Protein AF-A0A962X507-F1 (afdb_monomer_lite)

Secondary structure (DSSP, 8-state):
-THHHHHHTS-TTSHHHHHHHHHHHHHHH-TTTTTTT-------SS-SS--GGGSS---GGG-

Sequence (63 aa):
CGLQQLLAESDPEDVRQHLQLMQEAKRLTLPTEMGERFKVLAMSRGLAAQPIGFSLRDLRGRL

Structure (mmCIF, N/CA/C/O backbone):
data_AF-A0A962X507-F1
#
_entry.id   AF-A0A962X507-F1
#
loop_
_atom_site.group_PDB
_atom_site.id
_atom_site.type_symbol
_atom_site.label_atom_id
_atom_site.label_alt_id
_atom_site.label_comp_id
_atom_site.label_asym_id
_atom_site.label_entity_id
_atom_site.label_seq_id
_atom_site.pdbx_PDB_ins_code
_atom_site.Cartn_x
_atom_site.Cartn_y
_atom_site.Cartn_z
_atom_site.occupancy
_atom_site.B_iso_or_equiv
_atom_site.auth_seq_id
_atom_site.auth_comp_id
_atom_site.auth_asym_id
_atom_site.auth_atom_id
_atom_site.pdbx_PDB_model_num
ATOM 1 N N . CYS A 1 1 ? -5.012 1.951 -1.888 1.00 75.69 1 CYS A N 1
ATOM 2 C CA . CYS A 1 1 ? -3.936 2.957 -2.048 1.00 75.69 1 CYS A CA 1
ATOM 3 C C . CYS A 1 1 ? -3.197 2.676 -3.355 1.00 75.69 1 CYS A C 1
ATOM 5 O O . CYS A 1 1 ? -3.085 1.518 -3.722 1.00 75.69 1 CYS A O 1
ATOM 7 N N . GLY A 1 2 ? -2.794 3.716 -4.089 1.00 90.12 2 GLY A N 1
ATOM 8 C CA . GLY A 1 2 ? -2.518 3.656 -5.534 1.00 90.12 2 GLY A CA 1
ATOM 9 C C . GLY A 1 2 ? -1.144 3.136 -5.978 1.00 90.12 2 GLY A C 1
ATOM 10 O O . GLY A 1 2 ? -0.717 3.470 -7.076 1.00 90.12 2 GLY A O 1
ATOM 11 N N . LEU A 1 3 ? -0.410 2.401 -5.135 1.00 91.50 3 LEU A N 1
ATOM 12 C CA . LEU A 1 3 ? 0.983 2.037 -5.432 1.00 91.50 3 LEU A CA 1
ATOM 13 C C . LEU A 1 3 ? 1.084 1.135 -6.669 1.00 91.50 3 LEU A C 1
ATOM 15 O O . LEU A 1 3 ? 1.944 1.348 -7.511 1.00 91.50 3 LEU A O 1
ATOM 19 N N . GLN A 1 4 ? 0.186 0.157 -6.805 1.00 88.81 4 GLN A N 1
ATOM 20 C CA . GLN A 1 4 ? 0.157 -0.732 -7.967 1.00 88.81 4 GLN A CA 1
ATOM 21 C C . GLN A 1 4 ? -0.152 0.027 -9.261 1.00 88.81 4 GLN A C 1
ATOM 23 O O . GLN A 1 4 ? 0.427 -0.289 -10.294 1.00 88.81 4 GLN A O 1
ATOM 28 N N . GLN A 1 5 ? -1.027 1.035 -9.205 1.00 92.38 5 GLN A N 1
ATOM 29 C CA . GLN A 1 5 ? -1.337 1.886 -10.353 1.00 92.38 5 GLN A CA 1
ATOM 30 C C . GLN A 1 5 ? -0.114 2.696 -10.790 1.00 92.38 5 GLN A C 1
ATOM 32 O O . GLN A 1 5 ? 0.249 2.643 -11.956 1.00 92.38 5 GLN A O 1
ATOM 37 N N . LEU A 1 6 ? 0.576 3.347 -9.847 1.00 91.56 6 LEU A N 1
ATOM 38 C CA . LEU A 1 6 ? 1.799 4.110 -10.140 1.00 91.56 6 LEU A CA 1
ATOM 39 C C . LEU A 1 6 ? 2.894 3.238 -10.764 1.00 91.56 6 LEU A C 1
ATOM 41 O O . LEU A 1 6 ? 3.635 3.672 -11.637 1.00 91.56 6 LEU A O 1
ATOM 45 N N . LEU A 1 7 ? 2.994 1.985 -10.325 1.00 91.62 7 LEU A N 1
ATOM 46 C CA . LEU A 1 7 ? 3.918 1.020 -10.907 1.00 91.62 7 LEU A CA 1
ATOM 47 C C . LEU A 1 7 ? 3.515 0.590 -12.322 1.00 91.62 7 LEU A C 1
ATOM 49 O O . LEU A 1 7 ? 4.384 0.406 -13.169 1.00 91.62 7 LEU A O 1
ATOM 53 N N . ALA A 1 8 ? 2.217 0.438 -12.587 1.00 90.31 8 ALA A N 1
ATOM 54 C CA . ALA A 1 8 ? 1.699 0.093 -13.909 1.00 90.31 8 ALA A CA 1
ATOM 55 C C . ALA A 1 8 ? 1.847 1.234 -14.931 1.00 90.31 8 ALA A C 1
ATOM 57 O O . ALA A 1 8 ? 1.844 0.973 -16.128 1.00 90.31 8 ALA A O 1
ATOM 58 N N . GLU A 1 9 ? 1.992 2.476 -14.466 1.00 91.50 9 GLU A N 1
ATOM 59 C CA . GLU A 1 9 ? 2.271 3.652 -15.302 1.00 91.50 9 GLU A CA 1
ATOM 60 C C . GLU A 1 9 ? 3.742 3.748 -15.741 1.00 91.50 9 GLU A C 1
ATOM 62 O O . GLU A 1 9 ? 4.067 4.565 -16.601 1.00 91.50 9 GLU A O 1
ATOM 67 N N . SER A 1 10 ? 4.640 2.937 -15.169 1.00 89.31 10 SER A N 1
ATOM 68 C CA . SER A 1 10 ? 6.042 2.916 -15.598 1.00 89.31 10 SER A CA 1
ATOM 69 C C . SER A 1 10 ? 6.195 2.302 -16.990 1.00 89.31 10 SER A C 1
ATOM 71 O O . SER A 1 10 ? 5.559 1.295 -17.303 1.00 89.31 10 SER A O 1
ATOM 73 N N . ASP A 1 11 ? 7.053 2.905 -17.814 1.00 87.94 11 ASP A N 1
ATOM 74 C CA . ASP A 1 11 ? 7.321 2.431 -19.170 1.00 87.94 11 ASP A CA 1
ATOM 75 C C . ASP A 1 11 ? 8.096 1.099 -19.124 1.00 87.94 11 ASP A C 1
ATOM 77 O O . ASP A 1 11 ? 9.222 1.071 -18.615 1.00 87.94 11 ASP A O 1
ATOM 81 N N . PRO A 1 12 ? 7.527 -0.015 -19.621 1.00 79.19 12 PRO A N 1
ATOM 82 C CA . PRO A 1 12 ? 8.231 -1.292 -19.659 1.00 79.19 12 PRO A CA 1
ATOM 8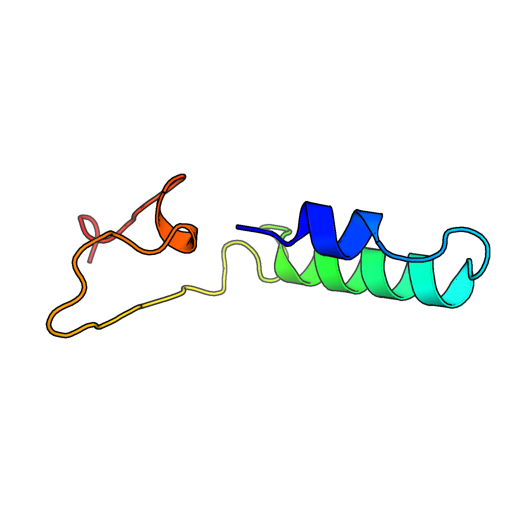3 C C . PRO A 1 12 ? 9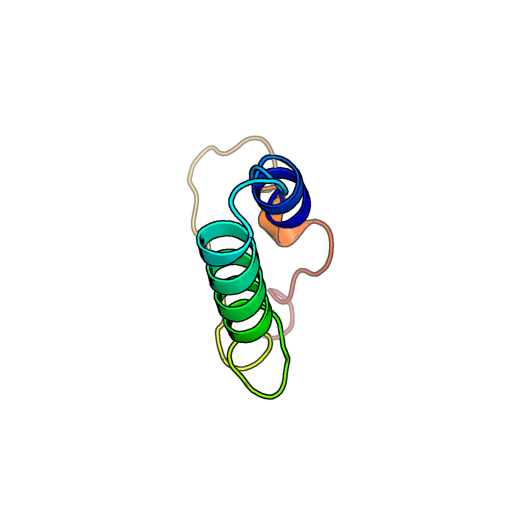.419 -1.297 -20.635 1.00 79.19 12 PRO A C 1
ATOM 85 O O . PRO A 1 12 ? 10.314 -2.129 -20.471 1.00 79.19 12 PRO A O 1
ATOM 88 N N . GLU A 1 13 ? 9.461 -0.384 -21.612 1.00 88.12 13 GLU A N 1
ATOM 89 C CA . GLU A 1 13 ? 10.562 -0.279 -22.576 1.00 88.12 13 GLU A CA 1
ATOM 90 C C . GLU A 1 13 ? 11.805 0.385 -21.955 1.00 88.12 13 GLU A C 1
ATOM 92 O O . GLU A 1 13 ? 12.935 0.067 -22.336 1.00 88.12 13 GLU A O 1
ATOM 97 N N . ASP A 1 14 ? 11.637 1.208 -20.910 1.00 92.00 14 ASP A N 1
ATOM 98 C CA . ASP A 1 14 ? 12.736 1.590 -20.016 1.00 92.00 14 ASP A CA 1
ATOM 99 C C . ASP A 1 14 ? 12.925 0.527 -18.925 1.00 92.00 14 ASP A C 1
ATOM 101 O O . ASP A 1 14 ? 12.636 0.708 -17.738 1.00 92.00 14 ASP A O 1
ATOM 105 N N . VAL A 1 15 ? 13.458 -0.623 -19.342 1.00 90.62 15 VAL A N 1
ATOM 106 C CA . VAL A 1 15 ? 13.677 -1.792 -18.478 1.00 90.62 15 VAL A CA 1
ATOM 107 C C . VAL A 1 15 ? 14.484 -1.436 -17.225 1.00 90.62 15 VAL A C 1
ATOM 109 O O . VAL A 1 15 ? 14.228 -1.976 -16.146 1.00 90.62 15 VAL A O 1
ATOM 112 N N . ARG A 1 16 ? 15.468 -0.532 -17.331 1.00 93.19 16 ARG A N 1
ATOM 113 C CA . ARG A 1 16 ? 16.300 -0.151 -16.181 1.00 93.19 16 ARG A CA 1
ATOM 114 C C . ARG A 1 16 ? 15.464 0.602 -15.155 1.00 93.19 16 ARG A C 1
ATOM 116 O O . ARG A 1 16 ? 15.504 0.235 -13.979 1.00 93.19 16 ARG A O 1
ATOM 123 N N . GLN A 1 17 ? 14.732 1.623 -15.589 1.00 92.06 17 GLN A N 1
ATOM 124 C CA . GLN A 1 17 ? 13.890 2.412 -14.700 1.00 92.06 17 GLN A CA 1
ATOM 125 C C . GLN A 1 17 ? 12.759 1.559 -14.113 1.00 92.06 17 GLN A C 1
ATOM 127 O O . GLN A 1 17 ? 12.536 1.582 -12.901 1.00 92.06 17 GLN A O 1
ATOM 132 N N . HIS A 1 18 ? 12.111 0.732 -14.935 1.00 91.69 18 HIS A N 1
ATOM 133 C CA . HIS A 1 18 ? 11.056 -0.178 -14.499 1.00 91.69 18 HIS A CA 1
ATOM 134 C C . HIS A 1 18 ? 11.543 -1.143 -13.404 1.00 91.69 18 HIS A C 1
ATOM 136 O O . HIS A 1 18 ? 10.917 -1.275 -12.349 1.00 91.69 18 HIS A O 1
ATOM 142 N N . LEU A 1 19 ? 12.703 -1.783 -13.598 1.00 93.12 19 LEU A N 1
ATOM 143 C CA . LEU A 1 19 ? 13.275 -2.699 -12.606 1.00 93.12 19 LEU A CA 1
ATOM 144 C C . LEU A 1 19 ? 13.659 -1.999 -11.299 1.00 93.12 19 LEU A C 1
ATOM 146 O O . LEU A 1 19 ? 13.496 -2.590 -10.229 1.00 93.12 19 LEU A O 1
ATOM 150 N N . GLN A 1 20 ? 14.152 -0.761 -11.366 1.00 94.81 20 GLN A N 1
ATOM 151 C CA . GLN A 1 20 ? 14.447 0.032 -10.171 1.00 94.81 20 GLN A CA 1
ATOM 152 C C . GLN A 1 20 ? 13.170 0.314 -9.371 1.00 94.81 20 GLN A C 1
ATOM 154 O O . GLN A 1 20 ? 13.118 -0.005 -8.182 1.00 94.81 20 GLN A O 1
ATOM 159 N N . LEU A 1 21 ? 12.107 0.784 -10.031 1.00 94.88 21 LEU A N 1
ATOM 160 C CA . LEU A 1 21 ? 10.812 1.039 -9.391 1.00 94.88 21 LEU A CA 1
ATOM 161 C C . LEU A 1 21 ? 10.218 -0.230 -8.761 1.00 94.88 21 LEU A C 1
ATOM 163 O O . LEU A 1 21 ? 9.706 -0.195 -7.639 1.00 94.88 21 LEU A O 1
ATOM 167 N N . MET A 1 22 ? 10.342 -1.379 -9.435 1.00 93.44 22 MET A N 1
ATOM 168 C CA . MET A 1 22 ? 9.922 -2.671 -8.884 1.00 93.44 22 MET A CA 1
ATOM 169 C C . MET A 1 22 ? 10.675 -3.035 -7.600 1.00 93.44 22 MET A C 1
ATOM 171 O O . MET A 1 22 ? 10.073 -3.542 -6.650 1.00 93.44 22 MET A O 1
ATOM 175 N N . GLN A 1 23 ? 11.992 -2.816 -7.558 1.00 94.81 23 GLN A N 1
ATOM 176 C CA . GLN A 1 23 ? 12.803 -3.116 -6.374 1.00 94.81 23 GLN A CA 1
ATOM 177 C C . GLN A 1 23 ? 12.451 -2.201 -5.201 1.00 94.81 23 GLN A C 1
ATOM 179 O O . GLN A 1 23 ? 12.296 -2.674 -4.074 1.00 94.81 23 GLN A O 1
ATOM 184 N N . GLU A 1 24 ? 12.261 -0.911 -5.460 1.00 95.12 24 GLU A N 1
ATOM 185 C CA . GLU A 1 24 ? 11.864 0.054 -4.435 1.00 95.12 24 GLU A CA 1
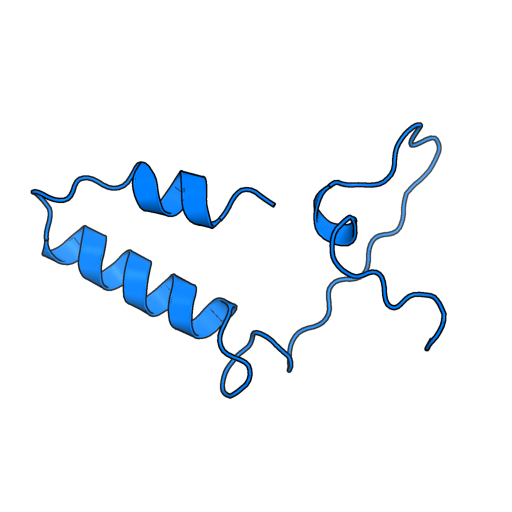ATOM 186 C C . GLU A 1 24 ? 10.485 -0.272 -3.854 1.00 95.12 24 GLU A C 1
ATOM 188 O O . GLU A 1 24 ? 10.310 -0.292 -2.633 1.00 95.12 24 GLU A O 1
ATOM 193 N N . ALA A 1 25 ? 9.521 -0.629 -4.705 1.00 95.69 25 ALA A N 1
ATOM 194 C CA . ALA A 1 25 ? 8.204 -1.054 -4.253 1.00 95.69 25 ALA A CA 1
ATOM 195 C C . ALA A 1 25 ? 8.252 -2.332 -3.407 1.00 95.69 25 ALA A C 1
ATOM 197 O O . ALA A 1 25 ? 7.563 -2.412 -2.385 1.00 95.69 25 ALA A O 1
ATOM 198 N N . LYS A 1 26 ? 9.079 -3.320 -3.781 1.00 94.88 26 LYS A N 1
ATOM 199 C CA . LYS A 1 26 ? 9.295 -4.528 -2.965 1.00 94.88 26 LYS A CA 1
ATOM 200 C C . LYS A 1 26 ? 9.809 -4.160 -1.580 1.00 94.88 26 LYS A C 1
ATOM 202 O O . LYS A 1 26 ? 9.198 -4.556 -0.591 1.00 94.88 26 LYS A O 1
ATOM 207 N N . ARG A 1 27 ? 10.825 -3.303 -1.505 1.00 96.31 27 ARG A N 1
ATOM 208 C CA . ARG A 1 27 ? 11.371 -2.838 -0.228 1.00 96.31 27 ARG A CA 1
ATOM 209 C C . ARG A 1 27 ? 10.334 -2.156 0.656 1.00 96.31 27 ARG A C 1
ATOM 211 O O . ARG A 1 27 ? 10.285 -2.419 1.859 1.00 96.31 27 ARG A O 1
ATOM 218 N N . LEU A 1 28 ? 9.481 -1.317 0.070 1.00 96.06 28 LEU A N 1
ATOM 219 C CA . LEU A 1 28 ? 8.418 -0.615 0.792 1.00 96.06 28 LEU A CA 1
ATOM 220 C C . LEU A 1 28 ? 7.306 -1.546 1.299 1.00 96.06 28 LEU A C 1
ATOM 222 O O . LEU A 1 28 ? 6.685 -1.246 2.317 1.00 96.06 28 LEU A O 1
ATOM 226 N N . THR A 1 29 ? 7.040 -2.655 0.605 1.00 93.69 29 THR A N 1
ATOM 227 C CA . THR A 1 29 ? 5.838 -3.480 0.830 1.00 93.69 29 THR A CA 1
ATOM 228 C C . THR A 1 29 ? 6.109 -4.845 1.454 1.00 93.69 29 THR A C 1
ATOM 230 O O . THR A 1 29 ? 5.208 -5.400 2.085 1.00 93.69 29 THR A O 1
ATOM 233 N N . LEU A 1 30 ? 7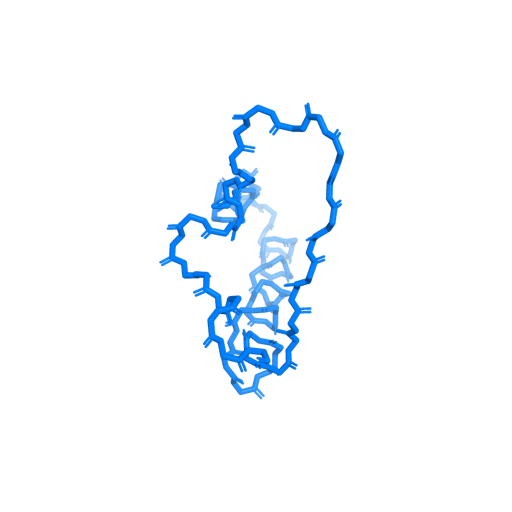.321 -5.395 1.335 1.00 95.69 30 LEU A N 1
ATOM 234 C CA . LEU A 1 30 ? 7.639 -6.715 1.872 1.00 95.69 30 LEU A CA 1
ATOM 235 C C . LEU A 1 30 ? 7.708 -6.699 3.408 1.00 95.69 30 LEU A C 1
ATOM 237 O O . LEU A 1 30 ? 8.386 -5.837 3.978 1.00 95.69 30 LEU A O 1
ATOM 241 N N . PRO A 1 31 ? 7.084 -7.678 4.098 1.00 92.50 31 PRO A N 1
ATOM 242 C CA . PRO A 1 31 ? 7.115 -7.771 5.560 1.00 92.50 31 PRO A CA 1
ATOM 243 C C . PRO A 1 31 ? 8.528 -7.836 6.147 1.00 92.50 31 PRO A C 1
ATOM 245 O O . PRO A 1 31 ? 8.807 -7.233 7.183 1.00 92.50 31 PRO A O 1
ATOM 248 N N . THR A 1 32 ? 9.435 -8.540 5.462 1.00 93.62 32 THR A N 1
ATOM 249 C CA . THR A 1 32 ? 10.842 -8.698 5.859 1.00 93.62 32 THR A CA 1
ATOM 250 C C . THR A 1 32 ? 11.648 -7.406 5.754 1.00 93.62 32 THR A C 1
ATOM 252 O O . THR A 1 32 ? 12.709 -7.304 6.369 1.00 93.6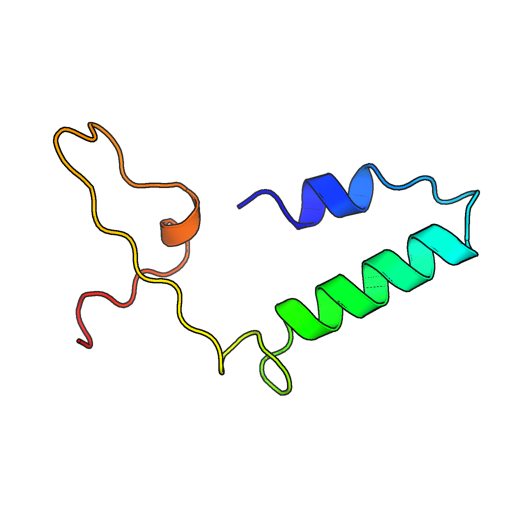2 32 THR A O 1
ATOM 255 N N . GLU A 1 33 ? 11.151 -6.427 4.998 1.00 94.69 33 GLU A N 1
ATOM 256 C CA . GLU A 1 33 ? 11.778 -5.127 4.798 1.00 94.69 33 GLU A CA 1
ATOM 257 C C . GLU A 1 33 ? 10.981 -4.047 5.534 1.00 94.69 33 GLU A C 1
ATOM 259 O O . GLU A 1 33 ? 11.076 -3.952 6.758 1.00 94.69 33 GLU A O 1
ATOM 264 N N . MET A 1 34 ? 10.209 -3.220 4.826 1.00 96.19 34 MET A N 1
ATOM 265 C CA . MET A 1 34 ? 9.501 -2.095 5.439 1.00 96.19 34 MET A CA 1
ATOM 266 C C . MET A 1 34 ? 8.010 -2.353 5.673 1.00 96.19 34 MET A C 1
ATOM 268 O O . MET A 1 34 ? 7.436 -1.713 6.553 1.00 96.19 34 MET A O 1
ATOM 272 N N . GLY A 1 35 ? 7.397 -3.302 4.962 1.00 93.69 35 GLY A N 1
ATOM 273 C CA . GLY A 1 35 ? 5.938 -3.443 4.865 1.00 93.69 35 GLY A CA 1
ATOM 274 C C . GLY A 1 35 ? 5.216 -3.692 6.189 1.00 93.69 35 GLY A C 1
ATOM 275 O O . GLY A 1 35 ? 4.087 -3.245 6.377 1.00 93.69 35 GLY A O 1
ATOM 276 N N . GLU A 1 36 ? 5.876 -4.355 7.140 1.00 93.12 36 GLU A N 1
ATOM 277 C CA . GLU A 1 36 ? 5.345 -4.528 8.497 1.00 93.12 36 GLU A CA 1
ATOM 278 C C . GLU A 1 36 ? 6.144 -3.785 9.566 1.00 93.12 36 GLU A C 1
ATOM 280 O O . GLU A 1 36 ? 5.634 -3.585 10.669 1.00 93.12 36 GLU A O 1
ATOM 285 N N . ARG A 1 37 ? 7.371 -3.346 9.268 1.00 93.56 37 ARG A N 1
ATOM 286 C CA . ARG A 1 37 ? 8.211 -2.616 10.230 1.00 93.56 37 ARG A CA 1
ATOM 287 C C . ARG A 1 37 ? 7.814 -1.150 10.339 1.00 93.56 37 ARG A C 1
ATOM 289 O O . ARG A 1 37 ? 7.875 -0.582 11.425 1.00 93.56 37 ARG A O 1
ATOM 296 N N . PHE A 1 38 ? 7.372 -0.552 9.237 1.00 94.38 38 PHE A N 1
ATOM 297 C CA . PHE A 1 38 ? 6.933 0.835 9.198 1.00 94.38 38 PHE A CA 1
ATOM 298 C C . PHE A 1 38 ? 5.429 0.913 9.433 1.00 94.38 38 PHE A C 1
ATOM 300 O O . PHE A 1 38 ? 4.648 0.116 8.914 1.00 94.38 38 PHE A O 1
ATOM 307 N N . LYS A 1 39 ? 5.021 1.878 10.256 1.00 93.06 39 LYS A N 1
ATOM 308 C CA . LYS A 1 39 ? 3.621 2.137 10.591 1.00 93.06 39 LYS A CA 1
ATOM 309 C C . LYS A 1 39 ? 3.255 3.529 10.110 1.00 93.06 39 LYS A C 1
ATOM 311 O O . LYS A 1 39 ? 4.067 4.446 10.182 1.00 93.06 39 LYS A O 1
ATOM 316 N N . VAL A 1 40 ? 2.028 3.674 9.631 1.00 93.50 40 VAL A N 1
ATOM 317 C CA . VAL A 1 40 ? 1.486 4.954 9.179 1.00 93.50 40 VAL A CA 1
ATOM 318 C C . VAL A 1 40 ? 0.420 5.383 10.174 1.00 93.50 40 VAL A C 1
ATOM 320 O O . VAL A 1 40 ? -0.505 4.624 10.461 1.00 93.50 40 VAL A O 1
ATOM 323 N N . LEU A 1 41 ? 0.554 6.600 10.694 1.00 94.06 41 LEU A N 1
ATOM 324 C CA . LEU A 1 41 ? -0.433 7.241 11.553 1.00 94.06 41 LEU A CA 1
ATOM 325 C C . LEU A 1 41 ? -0.960 8.481 10.836 1.00 94.06 41 LEU A C 1
ATOM 327 O O . LEU A 1 41 ? -0.190 9.236 10.247 1.00 94.06 41 LEU A O 1
ATOM 331 N N . ALA A 1 42 ? -2.271 8.692 10.889 1.00 92.50 42 ALA A N 1
ATOM 332 C CA . ALA A 1 42 ? -2.901 9.888 10.356 1.00 92.50 42 ALA A CA 1
ATOM 333 C C . ALA A 1 42 ? -3.762 10.547 11.431 1.00 92.50 42 ALA A C 1
ATOM 335 O O . ALA A 1 42 ? -4.528 9.883 12.127 1.00 92.50 42 ALA A O 1
ATOM 336 N N . MET A 1 43 ? -3.656 11.869 11.521 1.00 92.88 43 MET A N 1
ATOM 337 C CA . MET A 1 43 ? -4.512 12.719 12.336 1.00 92.88 43 MET A CA 1
ATOM 338 C C . MET A 1 43 ? -5.167 13.740 11.411 1.00 92.88 43 MET A C 1
ATOM 340 O O . MET A 1 43 ? -4.518 14.279 10.517 1.00 92.88 43 MET A O 1
ATOM 344 N N . SER A 1 44 ? -6.462 13.981 11.591 1.00 91.88 44 SER A N 1
ATOM 345 C CA . SER A 1 44 ? -7.227 14.876 10.721 1.00 91.88 44 SER A CA 1
ATOM 346 C C . SER A 1 44 ? -8.220 15.705 11.527 1.00 91.88 44 SER A C 1
ATOM 348 O O . SER A 1 44 ? -8.572 15.347 12.651 1.00 91.88 44 SER A O 1
ATOM 350 N N . ARG A 1 45 ? -8.676 16.819 10.949 1.00 95.25 45 ARG A N 1
ATOM 351 C CA . ARG A 1 45 ? -9.710 17.688 11.518 1.00 95.25 45 ARG A CA 1
ATOM 352 C C . ARG A 1 45 ? -10.708 18.041 10.424 1.00 95.25 45 ARG A C 1
ATOM 354 O O . ARG A 1 45 ? -10.298 18.534 9.380 1.00 95.25 45 ARG A O 1
ATOM 361 N N . GLY A 1 46 ? -11.995 17.807 10.670 1.00 94.12 46 GLY A N 1
ATOM 362 C CA . GLY A 1 46 ? -13.055 18.122 9.704 1.00 94.12 46 GLY A CA 1
ATOM 363 C C . GLY A 1 46 ? -13.002 17.289 8.418 1.00 94.12 46 GLY A C 1
ATOM 364 O O . GLY A 1 46 ? -13.517 17.724 7.394 1.00 94.12 46 GLY A O 1
ATOM 365 N N . LEU A 1 47 ? -12.366 16.113 8.444 1.00 92.56 47 LEU A N 1
ATOM 366 C CA . LEU A 1 47 ? -12.314 15.229 7.285 1.00 92.56 47 LEU A CA 1
ATOM 367 C C . LEU A 1 47 ? -13.599 14.394 7.217 1.00 92.56 47 LEU A C 1
ATOM 369 O O . LEU A 1 47 ? -13.893 13.635 8.137 1.00 92.56 47 LEU A O 1
ATOM 373 N N . ALA A 1 48 ? -14.360 14.541 6.131 1.00 89.00 48 ALA A N 1
ATOM 374 C CA . ALA A 1 48 ? -15.668 13.898 5.980 1.00 89.00 48 ALA A CA 1
ATOM 375 C C . ALA A 1 48 ? -15.592 12.381 5.723 1.00 89.00 48 ALA A C 1
ATOM 377 O O . ALA A 1 48 ? -16.538 11.660 6.026 1.00 89.00 48 ALA A O 1
ATOM 378 N N . ALA A 1 49 ? -14.482 11.892 5.165 1.00 87.38 49 ALA A N 1
ATOM 379 C CA . ALA A 1 49 ? -14.300 10.490 4.802 1.00 87.38 49 ALA A CA 1
ATOM 380 C C . ALA A 1 49 ? -12.944 9.959 5.274 1.00 87.38 49 ALA A C 1
ATOM 382 O O . ALA A 1 49 ? -11.960 10.695 5.355 1.00 87.38 49 ALA A O 1
ATOM 383 N N . GLN A 1 50 ? -12.881 8.658 5.560 1.00 85.88 50 GLN A N 1
ATOM 384 C CA . GLN A 1 50 ? -11.632 8.008 5.944 1.00 85.88 50 GLN A CA 1
ATOM 385 C C . GLN A 1 50 ? -10.650 7.982 4.758 1.00 85.88 50 GLN A C 1
ATOM 387 O O . GLN A 1 50 ? -11.063 7.663 3.639 1.00 85.88 50 GLN A O 1
ATOM 392 N N . PRO A 1 51 ? -9.345 8.259 4.964 1.00 90.25 51 PRO A N 1
ATOM 393 C CA . PRO A 1 51 ? -8.375 8.152 3.884 1.00 90.25 51 PRO A CA 1
ATOM 394 C C . PRO A 1 51 ? -8.310 6.717 3.352 1.00 90.25 51 PRO A C 1
ATOM 396 O O . PRO A 1 51 ? -8.156 5.765 4.119 1.00 90.25 51 PRO A O 1
ATOM 399 N N . ILE A 1 52 ? -8.328 6.567 2.026 1.00 91.75 52 ILE A N 1
ATOM 400 C CA . ILE A 1 52 ? -8.288 5.266 1.331 1.00 91.75 52 ILE A CA 1
ATOM 401 C C . ILE A 1 52 ? -7.039 4.424 1.651 1.00 91.75 52 ILE A C 1
ATOM 403 O O . ILE A 1 52 ? -6.980 3.245 1.317 1.00 91.75 52 ILE A O 1
ATOM 407 N N . GLY A 1 53 ? -6.011 5.025 2.258 1.00 91.19 53 GLY A N 1
ATOM 408 C CA . GLY A 1 53 ? -4.829 4.317 2.751 1.00 91.19 53 GLY A CA 1
ATOM 409 C C . GLY A 1 53 ? -5.116 3.399 3.942 1.00 91.19 53 GLY A C 1
ATOM 410 O O . GLY A 1 53 ? -4.363 2.457 4.157 1.00 91.19 53 GLY A O 1
ATOM 411 N N . PHE A 1 54 ? -6.216 3.626 4.666 1.00 92.31 54 PHE A N 1
ATOM 412 C CA . PHE A 1 54 ? -6.619 2.835 5.833 1.00 92.31 54 PHE A CA 1
ATOM 413 C C . PHE A 1 54 ? -7.816 1.911 5.559 1.00 92.31 54 PHE A C 1
ATOM 415 O O . PHE A 1 54 ? -8.287 1.252 6.479 1.00 92.31 54 PHE A O 1
ATOM 422 N N . SER A 1 55 ? -8.319 1.839 4.319 1.00 89.94 55 SER A N 1
ATOM 423 C CA . SER A 1 55 ? -9.551 1.094 4.010 1.00 89.94 55 SER A CA 1
ATOM 424 C C . SER A 1 55 ? -9.398 -0.428 4.076 1.00 89.94 55 SER A C 1
ATOM 426 O O . SER A 1 55 ? -10.356 -1.119 4.402 1.00 89.94 55 SER A O 1
ATOM 428 N N . LEU A 1 56 ? -8.211 -0.961 3.765 1.00 87.06 56 LEU A N 1
ATOM 429 C CA . LEU A 1 56 ? -7.958 -2.409 3.745 1.00 87.06 56 LEU A CA 1
ATOM 430 C C . LEU A 1 56 ? -7.692 -2.978 5.138 1.00 87.06 56 LEU A C 1
ATOM 432 O O . LEU A 1 56 ? -8.154 -4.067 5.472 1.00 87.06 56 LEU A O 1
ATOM 436 N N . ARG A 1 57 ? -6.897 -2.267 5.940 1.00 87.75 57 ARG A N 1
ATOM 437 C CA . ARG A 1 57 ? -6.508 -2.708 7.277 1.00 87.75 57 ARG A CA 1
ATOM 438 C C . ARG A 1 57 ? -6.204 -1.505 8.149 1.00 87.75 57 ARG A C 1
ATOM 440 O O . ARG A 1 57 ? -5.175 -0.852 7.997 1.00 87.75 57 ARG A O 1
ATOM 447 N N . ASP A 1 58 ? -7.094 -1.270 9.096 1.00 91.88 58 ASP A N 1
ATOM 448 C CA . ASP A 1 58 ? -6.952 -0.249 10.118 1.00 91.88 58 ASP A CA 1
ATOM 449 C C . ASP A 1 58 ? -6.588 -0.909 11.455 1.00 91.88 58 ASP A C 1
ATOM 451 O O . ASP A 1 58 ? -7.241 -1.858 11.891 1.00 91.88 58 ASP A O 1
ATOM 455 N N . LEU A 1 59 ? -5.516 -0.435 12.091 1.00 92.44 59 LEU A N 1
ATOM 456 C CA . LEU A 1 59 ? -4.990 -0.987 13.343 1.00 92.44 59 LEU A CA 1
ATOM 457 C C . LEU A 1 59 ? -5.241 -0.082 14.557 1.00 92.44 5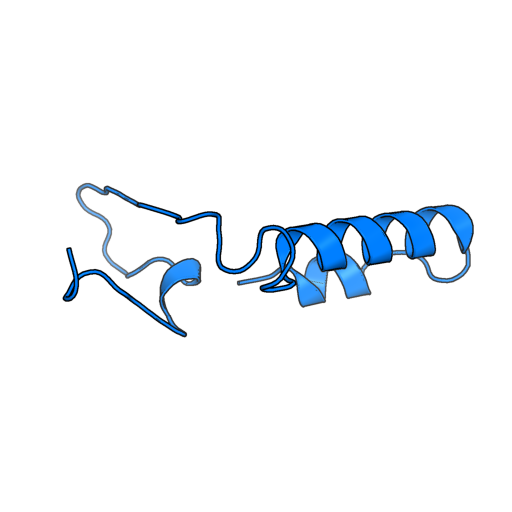9 LEU A C 1
ATOM 459 O O . LEU A 1 59 ? -4.705 -0.363 15.626 1.00 92.44 59 LEU A O 1
ATOM 463 N N . ARG A 1 60 ? -6.076 0.962 14.435 1.00 89.81 60 ARG A N 1
ATOM 464 C CA . ARG A 1 60 ? -6.372 1.898 15.538 1.00 89.81 60 ARG A CA 1
ATOM 465 C C . ARG A 1 60 ? -6.876 1.224 16.822 1.00 89.81 60 ARG A C 1
ATOM 467 O O . ARG A 1 60 ? -6.628 1.744 17.897 1.00 89.81 60 ARG A O 1
ATOM 474 N N . GLY A 1 61 ? -7.538 0.067 16.729 1.00 89.50 61 GLY A N 1
ATOM 475 C CA . GLY A 1 61 ? -8.020 -0.700 17.891 1.00 89.50 61 GLY A CA 1
ATOM 476 C C . GLY A 1 61 ? -6.960 -1.532 18.630 1.00 89.50 61 GLY A C 1
ATOM 477 O O . GLY A 1 61 ? -7.317 -2.304 19.512 1.00 89.50 61 GLY A O 1
ATOM 478 N N . ARG A 1 62 ? -5.681 -1.444 18.240 1.00 87.38 62 ARG A N 1
ATOM 479 C CA . ARG A 1 62 ? -4.546 -2.135 18.887 1.00 87.38 62 ARG A CA 1
ATOM 480 C C . ARG A 1 62 ? -3.499 -1.164 19.450 1.00 87.38 62 ARG A C 1
ATOM 482 O O . ARG A 1 62 ? -2.380 -1.593 19.725 1.00 87.38 62 ARG A O 1
ATOM 489 N N . LEU A 1 63 ? -3.842 0.123 19.503 1.00 73.94 63 LEU A N 1
ATOM 490 C CA . LEU A 1 63 ? -3.002 1.194 20.037 1.00 73.94 63 LEU A CA 1
ATOM 491 C C . LEU A 1 63 ? -3.146 1.300 21.554 1.00 73.94 63 LEU A C 1
ATOM 493 O O . LEU A 1 63 ? -4.264 1.037 22.050 1.00 73.94 63 LEU A O 1
#

Radius of gyration: 15.1 Å; chains: 1; bounding box: 32×27×43 Å

Foldseek 3Di:
DCLVVVLVPDDVVPVVVSVVSVVVVCQCCPCVHNNVVDDDDDDDDPDPDDPPVCPPPPDPVVD

pLDDT: mean 91.35, std 4.21, range [73.94, 96.31]